Protein AF-A0A7W0YX20-F1 (afdb_monomer)

Sequence (163 aa):
MKLPGIGRGKADANADQRLIEAAELESAAVGKGRPTPKRRDAEGRRSGPPPPPPTTRKEAYRRMRETQASGRKDTRAAASMGVEAALPRRDQGPARRLVRNIVDSRRNIGSVFLLIAALVLIGYFIPDSRVRSYTVLLWMAFFVAIIVDSFFLGRRIKKTVAE

Secondary structure (DSSP, 8-state):
-PPPP----HHHHHHHHHHHHHHHHHHHTTSS-SPPPPHHHHHTTS-SSPPPPPSSHHHHHHHHHHHHHHHHHHHHHHHHTT-GGGS-TTT-SHHHHHHHHHHHTSTTHHHHHHHHHHHHHHHHH---HHHHHHHHHHHHHHHHHHHHHHHHHHHHHHHHHH-

Foldseek 3Di:
DDDDDDDDDPVVVVVVVVVVVVVVVVVVCPDVNDDPPDPVVVVVPPDDDDDPPPPDPVSVVVVVVVVVVVVVVVLVVCVVVVPLVSDDPVCHDDLSVVVCCLVVVPPPPVVVVVVLVVQLVVLVPDPDPVSPVVSVVSVVVVVVVVVVVVVVSVVVSVVVVVD

pLDDT: mean 74.43, std 12.89, range [42.28, 94.88]

Mean predicted aligned error: 18.65 Å

Solvent-accessible surface area (backbone atoms only — not comparable to full-atom values): 9712 Å² total; per-residue (Å²): 139,84,86,82,83,85,79,84,58,81,64,58,59,54,51,53,51,52,51,51,52,51,51,49,56,55,57,66,62,64,56,82,79,59,78,77,70,55,67,68,69,60,55,72,69,53,89,64,81,78,78,78,78,65,89,42,76,69,53,42,50,50,52,53,51,52,53,52,52,48,52,52,50,51,37,50,51,34,35,75,70,62,40,63,88,45,40,58,81,87,69,41,54,73,69,53,46,52,51,46,52,60,55,66,65,50,72,54,57,70,59,53,46,53,53,52,51,49,52,40,54,56,32,67,74,45,98,41,73,68,51,41,52,52,34,52,50,51,53,51,54,50,53,52,50,51,53,53,51,52,51,53,47,54,51,50,51,54,54,67,71,74,106

Structure (mmCIF, N/CA/C/O backbone):
data_AF-A0A7W0YX20-F1
#
_entry.id   AF-A0A7W0YX20-F1
#
loop_
_atom_site.group_PDB
_atom_site.id
_atom_site.type_symbol
_atom_site.label_atom_id
_atom_site.label_alt_id
_atom_site.label_comp_id
_atom_site.label_asym_id
_atom_site.label_entity_id
_atom_site.label_seq_id
_atom_site.pdbx_PDB_ins_code
_atom_site.Cartn_x
_atom_site.Cartn_y
_atom_site.Cartn_z
_atom_site.occupancy
_atom_site.B_iso_or_equiv
_atom_site.auth_seq_id
_atom_site.auth_comp_id
_atom_site.auth_asym_id
_atom_site.auth_atom_id
_atom_site.pdbx_PDB_model_num
ATOM 1 N N . MET A 1 1 ? -67.780 -14.409 -16.615 1.00 46.28 1 MET A N 1
ATOM 2 C CA . MET A 1 1 ? -66.769 -15.322 -16.037 1.00 46.28 1 MET A CA 1
ATOM 3 C C . MET A 1 1 ? -66.732 -15.052 -14.536 1.00 46.28 1 MET A C 1
ATOM 5 O O . MET A 1 1 ? -66.372 -13.952 -14.145 1.00 46.28 1 MET A O 1
ATOM 9 N N . LYS A 1 2 ? -67.289 -15.955 -13.720 1.00 42.28 2 LYS A N 1
ATOM 10 C CA . LYS A 1 2 ? -67.599 -15.743 -12.294 1.00 42.28 2 LYS A CA 1
ATOM 11 C C . LYS A 1 2 ? -66.522 -16.457 -11.468 1.00 42.28 2 LYS A C 1
ATOM 13 O O . LYS A 1 2 ? -66.359 -17.661 -11.623 1.00 42.28 2 LYS A O 1
ATOM 18 N N . LEU A 1 3 ? -65.749 -15.709 -10.680 1.00 47.06 3 LEU A N 1
ATOM 19 C CA . LEU A 1 3 ? -64.695 -16.246 -9.808 1.00 47.06 3 LEU A CA 1
ATOM 20 C C . LEU A 1 3 ? -65.332 -17.034 -8.644 1.00 47.06 3 LEU A C 1
ATOM 22 O O . LEU A 1 3 ? -66.280 -16.521 -8.042 1.00 47.06 3 LEU A O 1
ATOM 26 N N . PRO A 1 4 ? -64.860 -18.251 -8.317 1.00 47.72 4 PRO A N 1
ATOM 27 C CA . PRO A 1 4 ? -65.372 -19.013 -7.186 1.00 47.72 4 PRO A CA 1
ATOM 28 C C . PRO A 1 4 ? -64.740 -18.540 -5.870 1.00 47.72 4 PRO A C 1
ATOM 30 O O . PRO A 1 4 ? -63.555 -18.213 -5.804 1.00 47.72 4 PRO A O 1
ATOM 33 N N . GLY A 1 5 ? -65.570 -18.487 -4.828 1.00 47.62 5 GLY A N 1
ATOM 34 C CA . GLY A 1 5 ? -65.198 -18.063 -3.483 1.00 47.62 5 GLY A CA 1
ATOM 35 C C . GLY A 1 5 ? -64.267 -19.053 -2.782 1.00 47.62 5 GLY A C 1
ATOM 36 O O . GLY A 1 5 ? -64.452 -20.267 -2.850 1.00 47.62 5 GLY A O 1
ATOM 37 N N . ILE A 1 6 ? -63.275 -18.503 -2.086 1.00 53.25 6 ILE A N 1
ATOM 38 C CA . ILE A 1 6 ? -62.315 -19.231 -1.257 1.00 53.25 6 ILE A CA 1
ATOM 39 C C . ILE A 1 6 ? -62.992 -19.549 0.082 1.00 53.25 6 ILE A C 1
ATOM 41 O O . ILE A 1 6 ? -63.188 -18.661 0.912 1.00 53.25 6 ILE A O 1
ATOM 45 N N . GLY A 1 7 ? -63.361 -20.811 0.292 1.00 50.72 7 GLY A N 1
ATOM 46 C CA . GLY A 1 7 ? -63.755 -21.315 1.605 1.00 50.72 7 GLY A CA 1
ATOM 47 C C . GLY A 1 7 ? -62.513 -21.606 2.443 1.00 50.72 7 GLY A C 1
ATOM 48 O O . GLY A 1 7 ? -61.806 -22.568 2.158 1.00 50.72 7 GLY A O 1
ATOM 49 N N . ARG A 1 8 ? -62.247 -20.783 3.467 1.00 53.03 8 ARG A N 1
ATOM 50 C CA . ARG A 1 8 ? -61.303 -21.126 4.545 1.00 53.03 8 ARG A CA 1
ATOM 51 C C . ARG A 1 8 ? -61.896 -22.263 5.370 1.00 53.03 8 ARG A C 1
ATOM 53 O O . ARG A 1 8 ? -63.044 -22.174 5.810 1.00 53.03 8 ARG A O 1
ATOM 60 N N . GLY A 1 9 ? -61.151 -23.349 5.508 1.00 52.91 9 GLY A N 1
ATOM 61 C CA . GLY A 1 9 ? -61.584 -24.536 6.223 1.00 52.91 9 GLY A CA 1
ATOM 62 C C . GLY A 1 9 ? -61.454 -24.352 7.735 1.00 52.91 9 GLY A C 1
ATOM 63 O O . GLY A 1 9 ? -60.806 -23.451 8.253 1.00 52.91 9 GLY A O 1
ATOM 64 N N . LYS A 1 10 ? -62.069 -25.253 8.500 1.00 53.91 10 LYS A N 1
ATOM 65 C CA . LYS A 1 10 ? -61.862 -25.331 9.960 1.00 53.91 10 LYS A CA 1
ATOM 66 C C . LYS A 1 10 ? -60.477 -25.893 10.344 1.00 53.91 10 LYS A C 1
ATOM 68 O O . LYS A 1 10 ? -60.145 -25.937 11.528 1.00 53.91 10 LYS A O 1
ATOM 73 N N . ALA A 1 11 ? -59.690 -26.356 9.370 1.00 56.50 11 ALA A N 1
ATOM 74 C CA . ALA A 1 11 ? -58.382 -26.977 9.588 1.00 56.50 11 ALA A CA 1
ATOM 75 C C . ALA A 1 11 ? -57.264 -25.931 9.742 1.00 56.50 11 ALA A C 1
ATOM 77 O O . ALA A 1 11 ? -56.411 -26.067 10.615 1.00 56.50 11 ALA A O 1
ATOM 78 N N . ASP A 1 12 ? -57.326 -24.861 8.954 1.00 58.03 12 ASP A N 1
ATOM 79 C CA . ASP A 1 12 ? -56.435 -23.699 8.970 1.00 58.03 12 ASP A CA 1
ATOM 80 C C . ASP A 1 12 ? -56.573 -22.900 10.276 1.00 58.03 12 ASP A C 1
ATOM 82 O O . ASP A 1 12 ? -55.570 -22.563 10.896 1.00 58.03 12 ASP A O 1
ATOM 86 N N . ALA A 1 13 ? -57.799 -22.751 10.791 1.00 60.16 13 ALA A N 1
ATOM 87 C CA . ALA A 1 13 ? -58.034 -22.118 12.091 1.00 60.16 13 ALA A CA 1
ATOM 88 C C . ALA A 1 13 ? -57.354 -22.862 13.258 1.00 60.16 13 ALA A C 1
ATOM 90 O O . ALA A 1 13 ? -56.830 -22.228 14.165 1.00 60.16 13 ALA A O 1
ATOM 91 N N . ASN A 1 14 ? -57.311 -24.201 13.228 1.00 64.31 14 ASN A N 1
ATOM 92 C CA . ASN A 1 14 ? -56.636 -24.996 14.262 1.00 64.31 14 ASN A CA 1
ATOM 93 C C . ASN A 1 14 ? -55.106 -24.939 14.148 1.00 64.31 14 ASN A C 1
ATOM 95 O O . ASN A 1 14 ? -54.415 -25.062 15.158 1.00 64.31 14 ASN A O 1
ATOM 99 N N . ALA A 1 15 ? -54.570 -24.785 12.935 1.00 64.88 15 ALA A N 1
ATOM 100 C CA . ALA A 1 15 ? -53.136 -24.633 12.720 1.00 64.88 15 ALA A CA 1
ATOM 101 C C . ALA A 1 15 ? -52.654 -23.271 13.233 1.00 64.88 15 ALA A C 1
ATOM 103 O O . ALA A 1 15 ? -51.691 -23.218 13.995 1.00 64.88 15 ALA A O 1
ATOM 104 N N . ASP A 1 16 ? -53.386 -22.204 12.914 1.00 65.38 16 ASP A N 1
ATOM 105 C CA . ASP A 1 16 ? -53.094 -20.856 13.404 1.00 65.38 16 ASP A CA 1
ATOM 106 C C . ASP A 1 16 ? -53.181 -20.792 14.933 1.00 65.38 16 ASP A C 1
ATOM 108 O O . ASP A 1 16 ? -52.317 -20.211 15.584 1.00 65.38 16 ASP A O 1
ATOM 112 N N . GLN A 1 17 ? -54.160 -21.477 15.530 1.00 69.56 17 GLN A N 1
ATOM 113 C CA . GLN A 1 17 ? -54.328 -21.522 16.983 1.00 69.56 17 GLN A CA 1
ATOM 114 C C . GLN A 1 17 ? -53.176 -22.252 17.689 1.00 69.56 17 GLN A C 1
ATOM 116 O O . GLN A 1 17 ? -52.715 -21.795 18.730 1.00 69.56 17 GLN A O 1
ATOM 121 N N . ARG A 1 18 ? -52.632 -23.315 17.081 1.00 68.00 18 ARG A N 1
ATOM 122 C CA . ARG A 1 18 ? -51.435 -24.017 17.582 1.00 68.00 18 ARG A CA 1
ATOM 123 C C . ARG A 1 18 ? -50.156 -23.197 17.430 1.00 68.00 18 ARG A C 1
ATOM 125 O O . ARG A 1 18 ? -49.266 -23.311 18.265 1.00 68.00 18 ARG A O 1
ATOM 132 N N . LEU A 1 19 ? -50.049 -22.385 16.377 1.00 69.69 19 LEU A N 1
ATOM 133 C CA . LEU A 1 19 ? -48.916 -21.476 16.179 1.00 69.69 19 LEU A CA 1
ATOM 134 C C . LEU A 1 19 ? -48.952 -20.314 17.175 1.00 69.69 19 LEU A C 1
ATOM 136 O O . LEU A 1 19 ? -47.908 -19.929 17.695 1.00 69.69 19 LEU A O 1
ATOM 140 N N . ILE A 1 20 ? -50.144 -19.797 17.477 1.00 69.38 20 ILE A N 1
ATOM 141 C CA . ILE A 1 20 ? -50.350 -18.768 18.501 1.00 69.38 20 ILE A CA 1
ATOM 142 C C . ILE A 1 20 ? -50.032 -19.336 19.888 1.00 69.38 20 ILE A C 1
ATOM 144 O O . ILE A 1 20 ? -49.287 -18.709 20.630 1.00 69.38 20 ILE A O 1
ATOM 148 N N . GLU A 1 21 ? -50.491 -20.548 20.206 1.00 66.44 21 GLU A N 1
ATOM 149 C CA . GLU A 1 21 ? -50.198 -21.213 21.483 1.00 66.44 21 GLU A CA 1
ATOM 150 C C . GLU A 1 21 ? -48.698 -21.539 21.635 1.00 66.44 21 GLU A C 1
ATOM 152 O O . GLU A 1 21 ? -48.117 -21.328 22.698 1.00 66.44 21 GLU A O 1
ATOM 157 N N . ALA A 1 22 ? -48.023 -21.957 20.557 1.00 64.38 22 ALA A N 1
ATOM 158 C CA . ALA A 1 22 ? -46.573 -22.160 20.550 1.00 64.38 22 ALA A CA 1
ATOM 159 C C . ALA A 1 22 ? -45.789 -20.844 20.722 1.00 64.38 22 ALA A C 1
ATOM 161 O O . ALA A 1 22 ? -44.816 -20.807 21.477 1.00 64.38 22 ALA A O 1
ATOM 162 N N . ALA A 1 23 ? -46.228 -19.758 20.077 1.00 61.94 23 ALA A N 1
ATOM 163 C CA . ALA A 1 23 ? -45.631 -18.431 20.230 1.00 61.94 23 ALA A CA 1
ATOM 164 C C . ALA A 1 23 ? -45.881 -17.841 21.630 1.00 61.94 23 ALA A C 1
ATOM 166 O O . ALA A 1 23 ? -45.018 -17.161 22.188 1.00 61.94 23 ALA A O 1
ATOM 167 N N . GLU A 1 24 ? -47.036 -18.129 22.232 1.00 62.06 24 GLU A N 1
ATOM 168 C CA . GLU A 1 24 ? -47.387 -17.686 23.580 1.00 62.06 24 GLU A CA 1
ATOM 169 C C . GLU A 1 24 ? -46.547 -18.417 24.640 1.00 62.06 24 GLU A C 1
ATOM 171 O O . GLU A 1 24 ? -46.002 -17.764 25.533 1.00 62.06 24 GLU A O 1
ATOM 176 N N . LEU A 1 25 ? -46.304 -19.724 24.477 1.00 60.66 25 LEU A N 1
ATOM 177 C CA . LEU A 1 25 ? -45.375 -20.505 25.310 1.00 60.66 25 LEU A CA 1
ATOM 178 C C . LEU A 1 25 ? -43.917 -20.032 25.179 1.00 60.66 25 LEU A C 1
ATOM 180 O O . LEU A 1 25 ? -43.187 -19.991 26.173 1.00 60.66 25 LEU A O 1
ATOM 184 N N . GLU A 1 26 ? -43.494 -19.626 23.980 1.00 60.56 26 GLU A N 1
ATOM 185 C CA . GLU A 1 26 ? -42.159 -19.064 23.752 1.00 60.56 26 GLU A CA 1
ATOM 186 C C . GLU A 1 26 ? -42.025 -17.664 24.381 1.00 60.56 26 GLU A C 1
ATOM 188 O O . GLU A 1 26 ? -41.006 -17.350 24.995 1.00 60.56 26 GLU A O 1
ATOM 193 N N . SER A 1 27 ? -43.087 -16.849 24.339 1.00 55.91 27 SER A N 1
ATOM 194 C CA . SER A 1 27 ? -43.134 -15.526 24.979 1.00 55.91 27 SER A CA 1
ATOM 195 C C . SER A 1 27 ? -43.237 -15.593 26.512 1.00 55.91 27 SER A C 1
ATOM 197 O O . SER A 1 27 ? -42.654 -14.757 27.208 1.00 55.91 27 SER A O 1
ATOM 199 N N . ALA A 1 28 ? -43.876 -16.634 27.059 1.00 56.22 28 ALA A N 1
ATOM 200 C CA . ALA A 1 28 ? -43.921 -16.911 28.495 1.00 56.22 28 ALA A CA 1
ATOM 201 C C . ALA A 1 28 ? -42.543 -17.324 29.054 1.00 56.22 28 ALA A C 1
ATOM 203 O O . ALA A 1 28 ? -42.257 -17.105 30.233 1.00 56.22 28 ALA A O 1
ATOM 204 N N . ALA A 1 29 ? -41.646 -17.839 28.203 1.00 54.94 29 ALA A N 1
ATOM 205 C CA . ALA A 1 29 ? -40.251 -18.119 28.547 1.00 54.94 29 ALA A CA 1
ATOM 206 C C . ALA A 1 29 ? -39.336 -16.869 28.529 1.00 54.94 29 ALA A C 1
ATOM 208 O O . ALA A 1 29 ? -38.177 -16.950 28.943 1.00 54.94 29 ALA A O 1
ATOM 209 N N . VAL A 1 30 ? -39.844 -15.693 28.125 1.00 52.19 30 VAL A N 1
ATOM 210 C CA . VAL A 1 30 ? -39.114 -14.403 28.103 1.00 52.19 30 VAL A CA 1
ATOM 211 C C . VAL A 1 30 ? -39.312 -13.602 29.410 1.00 52.19 30 VAL A C 1
ATOM 213 O O . VAL A 1 30 ? -39.082 -12.396 29.489 1.00 52.19 30 VAL A O 1
ATOM 216 N N . GLY A 1 31 ? -39.674 -14.256 30.516 1.00 56.25 31 GLY A N 1
ATOM 217 C CA . GLY A 1 31 ? -39.527 -13.667 31.852 1.00 56.25 31 GLY A CA 1
ATOM 218 C C . GLY A 1 31 ? -38.043 -13.546 32.215 1.00 56.25 31 GLY A C 1
ATOM 219 O O . GLY A 1 31 ? -37.372 -14.567 32.228 1.00 56.25 31 GLY A O 1
ATOM 220 N N . LYS A 1 32 ? -37.532 -12.321 32.475 1.00 52.16 32 LYS A N 1
ATOM 221 C CA . LYS A 1 32 ? -36.137 -11.959 32.873 1.00 52.16 32 LYS A CA 1
ATOM 222 C C . LYS A 1 32 ? -35.184 -13.169 32.970 1.00 52.16 32 LYS A C 1
ATOM 224 O O . LYS A 1 32 ? -34.824 -13.625 34.054 1.00 52.16 32 LYS A O 1
ATOM 229 N N . GLY A 1 33 ? -34.804 -13.688 31.801 1.00 57.47 33 GLY A N 1
ATOM 230 C CA . GLY A 1 33 ? -34.320 -15.059 31.594 1.00 57.47 33 GLY A CA 1
ATOM 231 C C . GLY A 1 33 ? -32.852 -15.297 31.928 1.00 57.47 33 GLY A C 1
ATOM 232 O O . GLY A 1 33 ? -32.133 -15.969 31.190 1.00 57.47 33 GLY A O 1
ATOM 233 N N . ARG A 1 34 ? -32.371 -14.748 33.041 1.00 60.03 34 ARG A N 1
ATOM 234 C CA . ARG A 1 34 ? -31.145 -15.243 33.664 1.00 60.03 34 ARG A CA 1
ATOM 235 C C . ARG A 1 34 ? -31.222 -14.956 35.159 1.00 60.03 34 ARG A C 1
ATOM 237 O O . ARG A 1 34 ? -31.391 -13.791 35.523 1.00 60.03 34 ARG A O 1
ATOM 244 N N . PRO A 1 35 ? -31.049 -15.964 36.032 1.00 74.44 35 PRO A N 1
ATOM 245 C CA . PRO A 1 35 ? -30.726 -15.702 37.425 1.00 74.44 35 PRO A CA 1
ATOM 246 C C . PRO A 1 35 ? -29.573 -14.702 37.450 1.00 74.44 35 PRO A C 1
ATOM 248 O O . PRO A 1 35 ? -28.568 -14.914 36.760 1.00 74.44 35 PRO A O 1
ATOM 251 N N . THR A 1 36 ? -29.709 -13.608 38.206 1.00 67.19 36 THR A N 1
ATOM 252 C CA . THR A 1 36 ? -28.543 -12.785 38.535 1.00 67.19 36 THR A CA 1
ATOM 253 C C . THR A 1 36 ? -27.477 -13.747 39.043 1.00 67.19 36 THR A C 1
ATOM 255 O O . THR A 1 36 ? -27.784 -14.518 39.961 1.00 67.19 36 THR A O 1
ATOM 258 N N . PRO A 1 37 ? -26.290 -13.795 38.409 1.00 71.31 37 PRO A N 1
ATOM 259 C CA . PRO A 1 37 ? -25.300 -14.812 38.710 1.00 71.31 37 PRO A CA 1
ATOM 260 C C . PRO A 1 37 ? -25.074 -14.850 40.216 1.00 71.31 37 PRO A C 1
ATOM 262 O O . PRO A 1 37 ? -24.912 -13.810 40.862 1.00 71.31 37 PRO A O 1
ATOM 265 N N . LYS A 1 38 ? -25.154 -16.058 40.777 1.00 70.12 38 LYS A N 1
ATOM 266 C CA . LYS A 1 38 ? -25.040 -16.286 42.213 1.00 70.12 38 LYS A CA 1
ATOM 267 C C . LYS A 1 38 ? -23.734 -15.645 42.672 1.00 70.12 38 LYS A C 1
ATOM 269 O O . LYS A 1 38 ? -22.720 -15.779 41.995 1.00 70.12 38 LYS A O 1
ATOM 274 N N . ARG A 1 39 ? -23.749 -14.932 43.803 1.00 69.81 39 ARG A N 1
ATOM 275 C CA . ARG A 1 39 ? -22.627 -14.103 44.294 1.00 69.81 39 ARG A CA 1
ATOM 276 C C . ARG A 1 39 ? -21.246 -14.777 44.161 1.00 69.81 39 ARG A C 1
ATOM 278 O O . ARG A 1 39 ? -20.291 -14.134 43.743 1.00 69.81 39 ARG A O 1
ATOM 285 N N . ARG A 1 40 ? -21.184 -16.091 44.400 1.00 66.69 40 ARG A N 1
ATOM 286 C CA . ARG A 1 40 ? -19.997 -16.948 44.240 1.00 66.69 40 ARG A CA 1
ATOM 287 C C . ARG A 1 40 ? -19.423 -16.981 42.812 1.00 66.69 40 ARG A C 1
ATOM 289 O O . ARG A 1 40 ? -18.209 -16.929 42.649 1.00 66.69 40 ARG A O 1
ATOM 296 N N . ASP A 1 41 ? -20.274 -17.027 41.791 1.00 67.88 41 ASP A N 1
ATOM 297 C CA . ASP A 1 41 ? -19.869 -17.074 40.378 1.00 67.88 41 ASP A CA 1
ATOM 298 C C . ASP A 1 41 ? -19.412 -15.700 39.864 1.00 67.88 41 ASP A C 1
ATOM 300 O O . ASP A 1 41 ? -18.613 -15.608 38.931 1.00 67.88 41 ASP A O 1
ATOM 304 N N . ALA A 1 42 ? -19.898 -14.619 40.486 1.00 62.50 42 ALA A N 1
ATOM 305 C CA . ALA A 1 42 ? -19.452 -13.254 40.214 1.00 62.50 42 ALA A CA 1
ATOM 306 C C . ALA A 1 42 ? -18.130 -12.915 40.930 1.00 62.50 42 ALA A C 1
ATOM 308 O O . ALA A 1 42 ? -17.292 -12.206 40.372 1.00 62.50 42 ALA A O 1
ATOM 309 N N . GLU A 1 43 ? -17.920 -13.434 42.144 1.00 63.66 43 GLU A N 1
ATOM 310 C CA . GLU A 1 43 ? -16.687 -13.244 42.919 1.00 63.66 43 GLU A CA 1
ATOM 311 C C . GLU A 1 43 ? -15.519 -14.077 42.362 1.00 63.66 43 GLU A C 1
ATOM 313 O O . GLU A 1 43 ? -14.407 -13.563 42.270 1.00 63.66 43 GLU A O 1
ATOM 318 N N . GLY A 1 44 ? -15.763 -15.305 41.882 1.00 58.69 44 GLY A N 1
ATOM 319 C CA . GLY A 1 44 ? -14.723 -16.175 41.309 1.00 58.69 44 GLY A CA 1
ATOM 320 C C . GLY A 1 44 ? -14.122 -1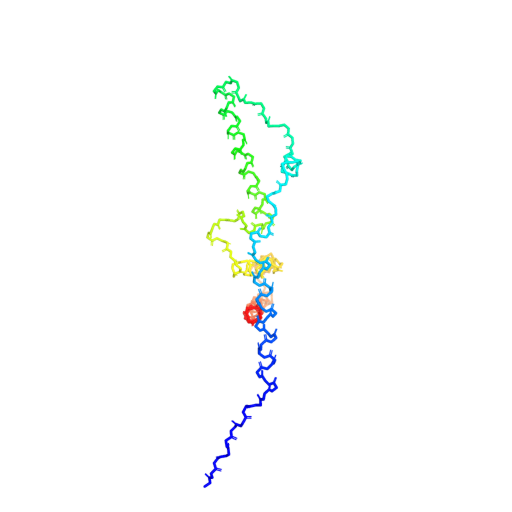5.696 39.979 1.00 58.69 44 GLY A C 1
ATOM 321 O O . GLY A 1 44 ? -13.043 -16.139 39.597 1.00 58.69 44 GLY A O 1
ATOM 322 N N . ARG A 1 45 ? -14.786 -14.767 39.275 1.00 58.56 45 ARG A N 1
ATOM 323 C CA . ARG A 1 45 ? -14.275 -14.150 38.033 1.00 58.56 45 ARG A CA 1
ATOM 324 C C . ARG A 1 45 ? -13.360 -12.951 38.276 1.00 58.56 45 ARG A C 1
ATOM 326 O O . ARG A 1 45 ? -12.824 -12.395 37.319 1.00 58.56 45 ARG A O 1
ATOM 333 N N . ARG A 1 46 ? -13.181 -12.519 39.527 1.00 57.88 46 ARG A N 1
ATOM 334 C CA . ARG A 1 46 ? -12.212 -11.472 39.859 1.00 57.88 46 ARG A CA 1
ATOM 335 C C . ARG A 1 46 ? -10.836 -12.119 39.976 1.00 57.88 46 ARG A C 1
ATOM 337 O O . ARG A 1 46 ? -10.511 -12.720 40.995 1.00 57.88 46 ARG A O 1
ATOM 344 N N . SER A 1 47 ? -10.037 -12.014 38.914 1.00 59.19 47 SER A N 1
ATOM 345 C CA . SER A 1 47 ? -8.620 -12.379 38.953 1.00 59.19 47 SER A CA 1
ATOM 346 C C . SER A 1 47 ? -7.884 -11.495 39.960 1.00 59.19 47 SER A C 1
ATOM 348 O O . SER A 1 47 ? -7.467 -10.386 39.643 1.00 59.19 47 SER A O 1
ATOM 350 N N . GLY A 1 48 ? -7.721 -12.023 41.171 1.00 63.16 48 GLY A N 1
ATOM 351 C CA . GLY A 1 48 ? -6.798 -11.527 42.183 1.00 63.16 48 GLY A CA 1
ATOM 352 C C . GLY A 1 48 ? -7.395 -10.555 43.211 1.00 63.16 48 GLY A C 1
ATOM 353 O O . GLY A 1 48 ? -8.430 -9.925 42.970 1.00 63.16 48 GLY A O 1
ATOM 354 N N . PRO A 1 49 ? -6.734 -10.423 44.379 1.00 68.56 49 PRO A N 1
ATOM 355 C CA . PRO A 1 49 ? -7.032 -9.374 45.345 1.00 68.56 49 PRO A CA 1
ATOM 356 C C . PRO A 1 49 ? -6.966 -7.996 44.671 1.00 68.56 49 PRO A C 1
ATOM 358 O O . PRO A 1 49 ? -6.042 -7.757 43.885 1.00 68.56 49 PRO A O 1
ATOM 361 N N . PRO A 1 50 ? -7.904 -7.074 44.961 1.00 63.91 50 PRO A N 1
ATOM 362 C CA . PRO A 1 50 ? -7.795 -5.709 44.471 1.00 63.91 50 PRO A CA 1
ATOM 363 C C . PRO A 1 50 ? -6.449 -5.133 44.932 1.00 63.91 50 PRO A C 1
ATOM 365 O O . PRO A 1 50 ? -6.070 -5.340 46.090 1.00 63.91 50 PRO A O 1
ATOM 368 N N . PRO A 1 51 ? -5.703 -4.444 44.049 1.00 66.31 51 PRO A N 1
ATOM 369 C CA . PRO A 1 51 ? -4.420 -3.872 44.424 1.00 66.31 51 PRO A CA 1
ATOM 370 C C . PRO A 1 51 ? -4.616 -2.971 45.651 1.00 66.31 51 PRO A C 1
ATOM 372 O O . PRO A 1 51 ? -5.610 -2.238 45.704 1.00 66.31 51 PRO A O 1
ATOM 375 N N . PRO A 1 52 ? -3.700 -3.021 46.638 1.00 72.81 52 PRO A N 1
ATOM 376 C CA . PRO A 1 52 ? -3.864 -2.290 47.887 1.00 72.81 52 PRO A CA 1
ATOM 377 C C . PRO A 1 52 ? -4.093 -0.807 47.583 1.00 72.81 52 PRO A C 1
ATOM 379 O O . PRO A 1 52 ? -3.406 -0.272 46.703 1.00 72.81 52 PRO A O 1
ATOM 382 N N . PRO A 1 53 ? -5.049 -0.136 48.248 1.00 69.69 53 PRO A N 1
ATOM 383 C CA . PRO A 1 53 ? -5.334 1.268 47.986 1.00 69.69 53 PRO A CA 1
ATOM 384 C C . PRO A 1 53 ? -4.048 2.095 48.149 1.00 69.69 53 PRO A C 1
ATOM 386 O O . PRO A 1 53 ? -3.248 1.801 49.040 1.00 69.69 53 PRO A O 1
ATOM 389 N N . PRO A 1 54 ? -3.791 3.081 47.270 1.00 72.94 54 PRO A N 1
ATOM 390 C CA . PRO A 1 54 ? -2.574 3.875 47.346 1.00 72.94 54 PRO A CA 1
ATOM 391 C C . PRO A 1 54 ? -2.541 4.606 48.688 1.00 72.94 54 PRO A C 1
ATOM 393 O O . PRO A 1 54 ? -3.439 5.385 49.002 1.00 72.94 54 PRO A O 1
ATOM 396 N N . THR A 1 55 ? -1.504 4.349 49.478 1.00 76.75 55 THR A N 1
ATOM 397 C CA . THR A 1 55 ? -1.365 4.906 50.831 1.00 76.75 55 THR A CA 1
ATOM 398 C C . THR A 1 55 ? -0.924 6.368 50.795 1.00 76.75 55 THR A C 1
ATOM 400 O O . THR A 1 55 ? -1.090 7.095 51.771 1.00 76.75 55 THR A O 1
ATOM 403 N N . THR A 1 56 ? -0.403 6.835 49.653 1.00 81.44 56 THR A N 1
ATOM 404 C CA . THR A 1 56 ? 0.045 8.217 49.456 1.00 81.44 56 THR A CA 1
ATOM 405 C C . THR A 1 56 ? -0.407 8.796 48.112 1.00 81.44 56 THR A C 1
ATOM 407 O O . THR A 1 56 ? -0.500 8.104 47.095 1.00 81.44 56 THR A O 1
ATOM 410 N N . ARG A 1 57 ? -0.619 10.120 48.068 1.00 77.31 57 ARG A N 1
ATOM 411 C CA . ARG A 1 57 ? -1.003 10.858 46.845 1.00 77.31 57 ARG A CA 1
ATOM 412 C C . ARG A 1 57 ? 0.026 10.699 45.713 1.00 77.31 57 ARG A C 1
ATOM 414 O O . ARG A 1 57 ? -0.341 10.634 44.542 1.00 77.31 57 ARG A O 1
ATOM 421 N N . LYS A 1 58 ? 1.314 10.603 46.067 1.00 79.12 58 LYS A N 1
ATOM 422 C CA . LYS A 1 58 ? 2.434 10.413 45.128 1.00 79.12 58 LYS A CA 1
ATOM 423 C C . LYS A 1 58 ? 2.41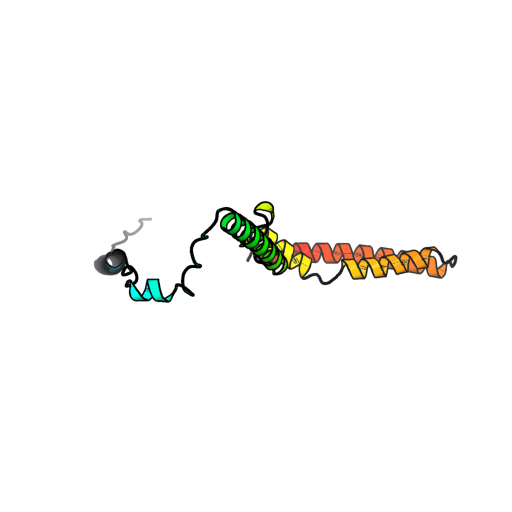7 9.019 44.500 1.00 79.12 58 LYS A C 1
ATOM 425 O O . LYS A 1 58 ? 2.638 8.888 43.298 1.00 79.12 58 LYS A O 1
ATOM 430 N N . GLU A 1 59 ? 2.110 7.995 45.289 1.00 79.25 59 GLU A N 1
ATOM 431 C CA . GLU A 1 59 ? 1.959 6.627 44.796 1.00 79.25 59 GLU A CA 1
ATOM 432 C C . GLU A 1 59 ? 0.714 6.478 43.910 1.00 79.25 59 GLU A C 1
ATOM 434 O O . GLU A 1 59 ? 0.794 5.861 42.849 1.00 79.25 59 GLU A O 1
ATOM 439 N N . ALA A 1 60 ? -0.401 7.126 44.269 1.00 80.75 60 ALA A N 1
ATOM 440 C CA . ALA A 1 60 ? -1.603 7.166 43.434 1.00 80.75 60 ALA A CA 1
ATOM 441 C C . ALA A 1 60 ? -1.316 7.768 42.047 1.00 80.75 60 ALA A C 1
ATOM 443 O O . ALA A 1 60 ? -1.676 7.185 41.023 1.00 80.75 60 ALA A O 1
ATOM 444 N N . TYR A 1 61 ? -0.611 8.904 42.002 1.00 81.75 61 TYR A N 1
ATOM 445 C CA . TYR A 1 61 ? -0.243 9.554 40.742 1.00 81.75 61 TYR A CA 1
ATOM 446 C C . TYR A 1 61 ? 0.728 8.705 39.910 1.00 81.75 61 TYR A C 1
ATOM 448 O O . TYR A 1 61 ? 0.584 8.599 38.690 1.00 81.75 61 TYR A O 1
ATOM 456 N N . ARG A 1 62 ? 1.694 8.046 40.563 1.00 82.88 62 ARG A N 1
ATOM 457 C CA . ARG A 1 62 ? 2.632 7.132 39.902 1.00 82.88 62 ARG A CA 1
ATOM 458 C C . ARG A 1 62 ? 1.905 5.946 39.263 1.00 82.88 62 ARG A C 1
ATOM 460 O O . ARG A 1 62 ? 2.093 5.709 38.072 1.00 82.88 62 ARG A O 1
ATOM 467 N N . ARG A 1 63 ? 1.005 5.282 39.996 1.00 81.00 63 ARG A N 1
ATOM 468 C CA . ARG A 1 63 ? 0.189 4.178 39.462 1.00 81.00 63 ARG A CA 1
ATOM 469 C C . ARG A 1 63 ? -0.748 4.630 38.342 1.00 81.00 63 ARG A C 1
ATOM 471 O O . ARG A 1 63 ? -0.895 3.922 37.350 1.00 81.00 63 ARG A O 1
ATOM 478 N N . MET A 1 64 ? -1.346 5.819 38.444 1.00 82.81 64 MET A N 1
ATOM 479 C CA . MET A 1 64 ? -2.167 6.396 37.369 1.00 82.81 64 MET A CA 1
ATOM 480 C C . MET A 1 64 ? -1.347 6.623 36.090 1.00 82.81 64 MET A C 1
ATOM 482 O O . MET A 1 64 ? -1.820 6.369 34.984 1.00 82.81 64 MET A O 1
ATOM 486 N N . ARG A 1 65 ? -0.103 7.091 36.219 1.00 83.62 65 ARG A N 1
ATOM 487 C CA . ARG A 1 65 ? 0.783 7.307 35.071 1.00 83.62 65 ARG A CA 1
ATOM 488 C C . ARG A 1 65 ? 1.256 5.989 34.458 1.00 83.62 65 ARG A C 1
ATOM 490 O O . ARG A 1 65 ? 1.296 5.879 33.236 1.00 83.62 65 ARG A O 1
ATOM 497 N N . GLU A 1 66 ? 1.581 5.002 35.287 1.00 84.00 66 GLU A N 1
ATOM 498 C CA . GLU A 1 66 ? 1.994 3.662 34.853 1.00 84.00 66 GLU A CA 1
ATOM 499 C C . GLU A 1 66 ? 0.855 2.925 34.132 1.00 84.00 66 GLU A C 1
ATOM 501 O O . GLU A 1 66 ? 1.070 2.421 33.033 1.00 84.00 66 GLU A O 1
ATOM 506 N N . THR A 1 67 ? -0.370 2.963 34.665 1.00 82.56 67 THR A N 1
ATOM 507 C CA . THR A 1 67 ? -1.567 2.375 34.024 1.00 82.56 67 THR A CA 1
ATOM 508 C C . THR A 1 67 ? -1.954 3.076 32.721 1.00 82.56 67 THR A C 1
ATOM 510 O O . THR A 1 67 ? -2.321 2.424 31.745 1.00 82.56 67 THR A O 1
ATOM 513 N N . GLN A 1 68 ? -1.819 4.405 32.643 1.00 82.88 68 GLN A N 1
ATOM 514 C CA . GLN A 1 68 ? -1.991 5.117 31.373 1.00 82.88 68 GLN A CA 1
ATOM 515 C C . GLN A 1 68 ? -0.900 4.764 30.356 1.00 82.88 68 GLN A C 1
ATOM 517 O O . GLN A 1 68 ? -1.176 4.659 29.160 1.00 82.88 68 GLN A O 1
ATOM 522 N N . ALA A 1 69 ? 0.346 4.597 30.804 1.00 82.50 69 ALA A N 1
ATOM 523 C CA . ALA A 1 69 ? 1.452 4.228 29.932 1.00 82.50 69 ALA A CA 1
ATOM 524 C C . ALA A 1 69 ? 1.309 2.792 29.406 1.00 82.50 69 ALA A C 1
ATOM 526 O O . ALA A 1 69 ? 1.548 2.574 28.217 1.00 82.50 69 ALA A O 1
ATOM 527 N N . SER A 1 70 ? 0.893 1.837 30.244 1.00 81.69 70 SER A N 1
ATOM 528 C CA . SER A 1 70 ? 0.613 0.461 29.819 1.00 81.69 70 SER A CA 1
ATOM 529 C C . SER A 1 70 ? -0.576 0.412 28.862 1.00 81.69 70 SER A C 1
ATOM 531 O O . SER A 1 70 ? -0.426 -0.095 27.757 1.00 81.69 70 SER A O 1
ATOM 533 N N . GLY A 1 71 ? -1.688 1.089 29.174 1.00 80.19 71 GLY A N 1
ATOM 534 C CA . GLY A 1 71 ? -2.859 1.130 28.291 1.00 80.19 71 GLY A CA 1
ATOM 535 C C . GLY A 1 71 ? -2.567 1.715 26.901 1.00 80.19 71 GLY A C 1
ATOM 536 O O . GLY A 1 71 ? -3.127 1.266 25.900 1.00 80.19 71 GLY A O 1
ATOM 537 N N . ARG A 1 72 ? -1.636 2.676 26.794 1.00 80.44 72 ARG A N 1
ATOM 538 C CA . ARG A 1 72 ? -1.149 3.196 25.498 1.00 80.44 72 ARG A CA 1
ATOM 539 C C . ARG A 1 72 ? -0.304 2.183 24.725 1.00 80.44 72 ARG A C 1
ATOM 541 O O . ARG A 1 72 ? -0.336 2.183 23.497 1.00 80.44 72 ARG A O 1
ATOM 548 N N . LYS A 1 73 ? 0.485 1.357 25.414 1.00 80.75 73 LYS A N 1
ATOM 549 C CA . LYS A 1 73 ? 1.258 0.281 24.777 1.00 80.75 73 LYS A CA 1
ATOM 550 C C . LYS A 1 73 ? 0.329 -0.819 24.281 1.00 80.75 73 LYS A C 1
ATOM 552 O O . LYS A 1 73 ? 0.469 -1.231 23.137 1.00 80.75 73 LYS A O 1
ATOM 557 N N . ASP A 1 74 ? -0.658 -1.196 25.085 1.00 80.00 74 ASP A N 1
ATOM 558 C CA . ASP A 1 74 ? -1.619 -2.249 24.751 1.00 80.00 74 ASP A CA 1
ATOM 559 C C . ASP A 1 74 ? -2.516 -1.835 23.583 1.00 80.00 74 ASP A C 1
ATOM 561 O O . ASP A 1 74 ? -2.719 -2.609 22.655 1.00 80.00 74 ASP A O 1
ATOM 565 N N . THR A 1 75 ? -2.982 -0.582 23.558 1.00 75.62 75 THR A N 1
ATOM 566 C CA . THR A 1 75 ? -3.735 -0.043 22.410 1.00 75.62 75 THR A CA 1
ATOM 567 C C . THR A 1 75 ? -2.892 0.023 21.141 1.00 75.62 75 THR A C 1
ATOM 569 O O . THR A 1 75 ? -3.392 -0.312 20.070 1.00 75.62 75 THR A O 1
ATOM 572 N N . ARG A 1 76 ? -1.606 0.388 21.231 1.00 78.62 76 ARG A N 1
ATOM 573 C CA . ARG A 1 76 ? -0.687 0.345 20.079 1.00 78.62 76 ARG A CA 1
ATOM 574 C C . ARG A 1 76 ? -0.433 -1.080 19.597 1.00 78.62 76 ARG A C 1
ATOM 576 O O . ARG A 1 76 ? -0.486 -1.314 18.396 1.00 78.62 76 ARG A O 1
ATOM 583 N N . ALA A 1 77 ? -0.204 -2.017 20.514 1.00 77.81 77 ALA A N 1
ATOM 584 C CA . ALA A 1 77 ? -0.007 -3.427 20.196 1.00 77.81 77 ALA A CA 1
ATOM 585 C C . ALA A 1 77 ? -1.270 -4.033 19.563 1.00 77.81 77 ALA A C 1
ATOM 587 O O . ALA A 1 77 ? -1.197 -4.706 18.538 1.00 77.81 77 ALA A O 1
ATOM 588 N N . ALA A 1 78 ? -2.448 -3.730 20.110 1.00 75.00 78 ALA A N 1
ATOM 589 C CA . ALA A 1 78 ? -3.732 -4.153 19.564 1.00 75.00 78 ALA A CA 1
ATOM 590 C C . ALA A 1 78 ? -4.008 -3.535 18.184 1.00 75.00 78 ALA A C 1
ATOM 592 O O . ALA A 1 78 ? -4.487 -4.232 17.291 1.00 75.00 78 ALA A O 1
ATOM 593 N N . ALA A 1 79 ? -3.641 -2.269 17.972 1.00 73.75 79 ALA A N 1
ATOM 594 C CA . ALA A 1 79 ? -3.722 -1.634 16.660 1.00 73.75 79 ALA A CA 1
ATOM 595 C C . ALA A 1 79 ? -2.766 -2.288 15.646 1.00 73.75 79 ALA A C 1
ATOM 597 O O . ALA A 1 79 ? -3.176 -2.537 14.515 1.00 73.75 79 ALA A O 1
ATOM 598 N N . SER A 1 80 ? -1.534 -2.638 16.044 1.00 72.69 80 SER A N 1
ATOM 599 C CA . SER A 1 80 ? -0.594 -3.365 15.174 1.00 72.69 80 SER A CA 1
ATOM 600 C C . SER A 1 80 ? -1.021 -4.806 14.889 1.00 72.69 80 SER A C 1
ATOM 602 O O . SER A 1 80 ? -0.741 -5.319 13.814 1.00 72.69 80 SER A O 1
ATOM 604 N N . MET A 1 81 ? -1.740 -5.443 15.817 1.00 74.69 81 MET A N 1
ATOM 605 C CA . MET A 1 81 ? -2.366 -6.755 15.613 1.00 74.69 81 MET A CA 1
ATOM 606 C C . MET A 1 81 ? -3.645 -6.675 14.758 1.00 74.69 81 MET A C 1
ATOM 608 O O . MET A 1 81 ? -4.258 -7.700 14.476 1.00 74.69 81 MET A O 1
ATOM 612 N N . GLY A 1 82 ? -4.068 -5.474 14.346 1.00 67.25 82 GLY A N 1
ATOM 613 C CA . GLY A 1 82 ? -5.242 -5.275 13.496 1.00 67.25 82 GLY A CA 1
ATOM 614 C C . GLY A 1 82 ? -6.584 -5.404 14.223 1.00 67.25 82 GLY A C 1
ATOM 615 O O . GLY A 1 82 ? -7.614 -5.573 13.569 1.00 67.25 82 GLY A O 1
ATOM 616 N N . VAL A 1 83 ? -6.605 -5.315 15.558 1.00 75.19 83 VAL A N 1
ATOM 617 C CA . VAL A 1 83 ? -7.840 -5.377 16.352 1.00 75.19 83 VAL A CA 1
ATOM 618 C C . VAL A 1 83 ? -8.692 -4.143 16.065 1.00 75.19 83 VAL A C 1
ATOM 620 O O . VAL A 1 83 ? -8.304 -3.017 16.374 1.00 75.19 83 VAL A O 1
ATOM 623 N N . GLU A 1 84 ? -9.885 -4.359 15.507 1.00 69.69 84 GLU A N 1
ATOM 624 C CA . GLU A 1 84 ? -10.772 -3.299 15.008 1.00 69.69 84 GLU A CA 1
ATOM 625 C C . GLU A 1 84 ? -11.127 -2.263 16.087 1.00 69.69 84 GLU A C 1
ATOM 627 O O . GLU A 1 84 ? -11.111 -1.065 15.827 1.00 69.69 84 GLU A O 1
ATOM 632 N N . ALA A 1 85 ? -11.328 -2.707 17.330 1.00 73.31 85 ALA A N 1
ATOM 633 C CA . ALA A 1 85 ? -11.636 -1.839 18.468 1.00 73.31 85 ALA A CA 1
ATOM 634 C C . ALA A 1 85 ? -10.479 -0.912 18.891 1.00 73.31 85 ALA A C 1
ATOM 636 O O . ALA A 1 85 ? -10.720 0.118 19.518 1.00 73.31 85 ALA A O 1
ATOM 637 N N . ALA A 1 86 ? -9.232 -1.262 18.560 1.00 73.75 86 ALA A N 1
ATOM 638 C CA . ALA A 1 86 ? -8.045 -0.485 18.918 1.00 73.75 86 ALA A CA 1
ATOM 639 C C . ALA A 1 86 ? -7.651 0.548 17.849 1.00 73.75 86 ALA A C 1
ATOM 641 O O . ALA A 1 86 ? -6.809 1.412 18.103 1.00 73.75 86 ALA A O 1
ATOM 642 N N . LEU A 1 87 ? -8.256 0.486 16.657 1.00 76.62 87 LEU A N 1
ATOM 643 C CA . LEU A 1 87 ? -8.050 1.486 15.613 1.00 76.62 87 LEU A CA 1
ATOM 644 C C . LEU A 1 87 ? -8.736 2.813 15.972 1.00 76.62 87 LEU A C 1
ATOM 646 O O . LEU A 1 87 ? -9.735 2.816 16.689 1.00 76.62 87 LEU A O 1
ATOM 650 N N . PRO A 1 88 ? -8.259 3.961 15.462 1.00 78.06 88 PRO A N 1
ATOM 651 C CA . PRO A 1 88 ? -8.977 5.227 15.589 1.00 78.06 88 PRO A CA 1
ATOM 652 C C . PRO A 1 88 ? -10.399 5.109 15.028 1.00 78.06 88 PRO A C 1
ATOM 654 O O . PRO A 1 88 ? -10.570 4.519 13.967 1.00 78.06 88 PRO A O 1
ATOM 657 N N . ARG A 1 89 ? -11.406 5.735 15.660 1.00 75.31 89 ARG A N 1
ATOM 658 C CA . ARG A 1 89 ? -12.823 5.684 15.213 1.00 75.31 89 ARG A CA 1
ATOM 659 C C . ARG A 1 89 ? -13.024 6.013 13.729 1.00 75.31 89 ARG A C 1
ATOM 661 O O . ARG A 1 89 ? -13.951 5.506 13.115 1.00 75.31 89 ARG A O 1
ATOM 668 N N . ARG A 1 90 ? -12.146 6.836 13.147 1.00 75.94 90 ARG A N 1
ATOM 669 C CA . ARG A 1 90 ? -12.143 7.141 11.709 1.00 75.94 90 ARG A CA 1
ATOM 670 C C . ARG A 1 90 ? -11.824 5.928 10.828 1.00 75.94 90 ARG A C 1
ATOM 672 O O . ARG A 1 90 ? -12.367 5.837 9.742 1.00 75.94 90 ARG A O 1
ATOM 679 N N . ASP A 1 91 ? -10.970 5.014 11.277 1.00 74.19 91 ASP A N 1
ATOM 680 C CA . ASP A 1 91 ? -10.402 3.907 10.491 1.00 74.19 91 ASP A CA 1
ATOM 681 C C . ASP A 1 91 ? -11.049 2.550 10.821 1.00 74.19 91 ASP A C 1
ATOM 683 O O . ASP A 1 91 ? -10.628 1.507 10.308 1.00 74.19 91 ASP A O 1
ATOM 687 N N . GLN A 1 92 ? -12.076 2.577 11.670 1.00 76.62 92 GLN A N 1
ATOM 688 C CA . GLN A 1 92 ? -12.919 1.442 12.025 1.00 76.62 92 GLN A CA 1
ATOM 689 C C . GLN A 1 92 ? -14.005 1.218 10.964 1.00 76.62 92 GLN A C 1
ATOM 691 O O . GLN A 1 92 ? -14.478 2.167 10.334 1.00 76.62 92 GLN A O 1
ATOM 696 N N . GLY A 1 93 ? -14.419 -0.037 10.787 1.00 82.25 93 GLY A N 1
ATOM 697 C CA . GLY A 1 93 ? -15.609 -0.393 10.024 1.00 82.25 93 GLY A CA 1
ATOM 698 C C . GLY A 1 93 ? -15.371 -1.479 8.972 1.00 82.25 93 GLY A C 1
ATOM 699 O O . GLY A 1 93 ? -14.282 -1.559 8.388 1.00 82.25 93 GLY A O 1
ATOM 700 N N . PRO A 1 94 ? -16.421 -2.258 8.649 1.00 79.25 94 PRO A N 1
ATOM 701 C CA . PRO A 1 94 ? -16.319 -3.442 7.797 1.00 79.25 94 PRO A CA 1
ATOM 702 C C . PRO A 1 94 ? -15.819 -3.113 6.385 1.00 79.25 94 PRO A C 1
ATOM 704 O O . PRO A 1 94 ? -14.959 -3.814 5.857 1.00 79.25 94 PRO A O 1
ATOM 707 N N . ALA A 1 95 ? -16.262 -1.994 5.800 1.00 78.06 95 ALA A N 1
ATOM 708 C CA . ALA A 1 95 ? -15.805 -1.553 4.482 1.00 78.06 95 ALA A CA 1
ATOM 709 C C . ALA A 1 95 ? -14.308 -1.188 4.470 1.00 78.06 95 ALA A C 1
ATOM 711 O O . ALA A 1 95 ? -13.564 -1.625 3.593 1.00 78.06 95 ALA A O 1
ATOM 712 N N . ARG A 1 96 ? -13.832 -0.428 5.469 1.00 79.88 96 ARG A N 1
ATOM 713 C CA . ARG A 1 96 ? -12.410 -0.049 5.577 1.00 79.88 96 ARG A CA 1
ATOM 714 C C . ARG A 1 96 ? -11.528 -1.251 5.898 1.00 79.88 96 ARG A C 1
ATOM 716 O O . ARG A 1 96 ? -10.413 -1.325 5.394 1.00 79.88 96 ARG A O 1
ATOM 723 N N . ARG A 1 97 ? -12.027 -2.203 6.691 1.00 79.81 97 ARG A N 1
ATOM 724 C CA . ARG A 1 97 ? -11.361 -3.480 6.964 1.00 79.81 97 ARG A CA 1
ATOM 725 C C . ARG A 1 97 ? -11.237 -4.334 5.708 1.00 79.81 97 ARG A C 1
ATOM 727 O O . ARG A 1 97 ? -10.165 -4.877 5.474 1.00 79.81 97 ARG A O 1
ATOM 734 N N . LEU A 1 98 ? -12.285 -4.423 4.889 1.00 77.81 98 LEU A N 1
ATOM 735 C CA . LEU A 1 98 ? -12.236 -5.139 3.615 1.00 77.81 98 LEU A CA 1
ATOM 736 C C . LEU A 1 98 ? -11.210 -4.504 2.673 1.00 77.81 98 LEU A C 1
ATOM 738 O O . LEU A 1 98 ? -10.358 -5.209 2.144 1.00 77.81 98 LEU A O 1
ATOM 742 N N . VAL A 1 99 ? -11.232 -3.175 2.527 1.00 74.81 99 VAL A N 1
ATOM 743 C CA . VAL A 1 99 ? -10.227 -2.447 1.738 1.00 74.81 99 VAL A CA 1
ATOM 744 C C . VAL A 1 99 ? -8.822 -2.705 2.279 1.00 74.81 99 VAL A C 1
ATOM 746 O O . VAL A 1 99 ? -7.947 -3.072 1.504 1.00 74.81 99 VAL A O 1
ATOM 749 N N . ARG A 1 100 ? -8.609 -2.592 3.597 1.00 78.50 100 ARG A N 1
ATOM 750 C CA . ARG A 1 100 ? -7.311 -2.857 4.233 1.00 78.50 100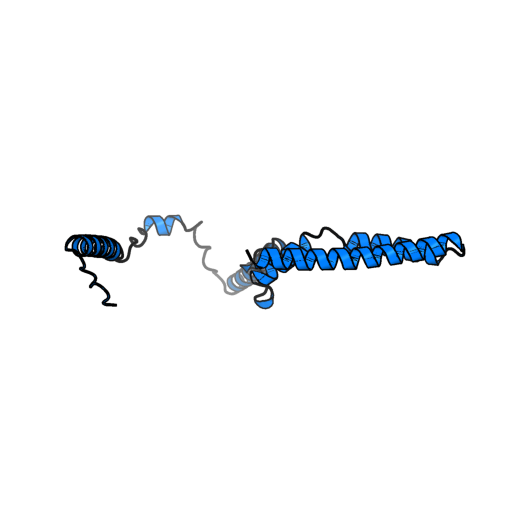 ARG A CA 1
ATOM 751 C C . ARG A 1 100 ? -6.847 -4.284 3.986 1.00 78.50 100 ARG A C 1
ATOM 753 O O . ARG A 1 100 ? -5.737 -4.471 3.530 1.00 78.50 100 ARG A O 1
ATOM 760 N N . ASN A 1 101 ? -7.696 -5.282 4.193 1.00 77.69 101 ASN A N 1
ATOM 761 C CA . ASN A 1 101 ? -7.342 -6.677 3.951 1.00 77.69 101 ASN A CA 1
ATOM 762 C C . ASN A 1 101 ? -7.044 -6.937 2.472 1.00 77.69 101 ASN A C 1
ATOM 764 O O . ASN A 1 101 ? -6.141 -7.701 2.161 1.00 77.69 101 ASN A O 1
ATOM 768 N N . ILE A 1 102 ? -7.770 -6.307 1.549 1.00 73.06 102 ILE A N 1
ATOM 769 C CA . ILE A 1 102 ? -7.532 -6.436 0.107 1.00 73.06 102 ILE A CA 1
ATOM 770 C C . ILE A 1 102 ? -6.218 -5.756 -0.303 1.00 73.06 102 ILE A C 1
ATOM 772 O O . ILE A 1 102 ? -5.494 -6.297 -1.134 1.00 73.06 102 ILE A O 1
ATOM 776 N N . VAL A 1 103 ? -5.892 -4.605 0.284 1.00 65.69 103 VAL A N 1
ATOM 777 C CA . VAL A 1 103 ? -4.653 -3.863 0.012 1.00 65.69 103 VAL A CA 1
ATOM 778 C C . VAL A 1 103 ? -3.447 -4.525 0.690 1.00 65.69 103 VAL A C 1
ATOM 780 O O . VAL A 1 103 ? -2.451 -4.774 0.022 1.00 65.69 103 VAL A O 1
ATOM 783 N N . ASP A 1 104 ? -3.551 -4.902 1.964 1.00 65.75 104 ASP A N 1
ATOM 784 C CA . ASP A 1 104 ? -2.480 -5.543 2.740 1.00 65.75 104 ASP A CA 1
ATOM 785 C C . ASP A 1 104 ? -2.234 -6.997 2.297 1.00 65.75 104 ASP A C 1
ATOM 787 O O . ASP A 1 104 ? -1.107 -7.486 2.362 1.00 65.75 104 ASP A O 1
ATOM 791 N N . SER A 1 105 ? -3.258 -7.706 1.793 1.00 65.62 105 SER A N 1
ATOM 792 C CA . SER A 1 105 ? -3.078 -9.050 1.210 1.00 65.62 105 SER A CA 1
ATOM 793 C C . SER A 1 105 ? -2.405 -9.028 -0.159 1.00 65.62 105 SER A C 1
ATOM 795 O O . SER A 1 105 ? -1.856 -10.053 -0.580 1.00 65.62 105 SER A O 1
ATOM 797 N N . ARG A 1 106 ? -2.377 -7.876 -0.847 1.00 64.75 106 ARG A N 1
ATOM 798 C CA . ARG A 1 106 ? -1.527 -7.682 -2.024 1.00 64.75 106 ARG A CA 1
ATOM 799 C C . ARG A 1 106 ? -0.090 -7.517 -1.564 1.00 64.75 106 ARG A C 1
ATOM 801 O O . ARG A 1 10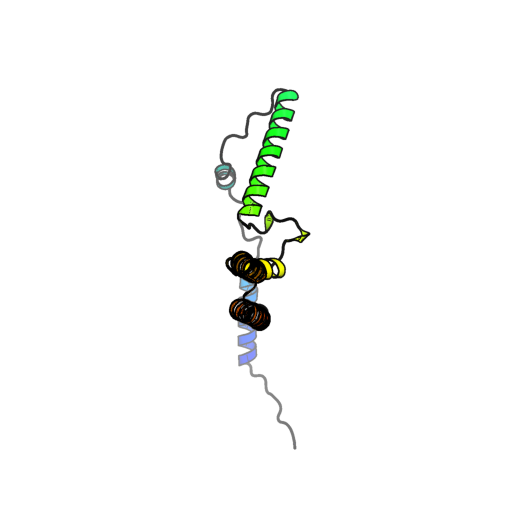6 ? 0.450 -6.417 -1.506 1.00 64.75 106 ARG A O 1
ATOM 808 N N . ARG A 1 107 ? 0.524 -8.659 -1.254 1.00 58.59 107 ARG A N 1
ATOM 809 C CA . ARG A 1 107 ? 1.950 -8.801 -0.972 1.00 58.59 107 ARG A CA 1
ATOM 810 C C . ARG A 1 107 ? 2.761 -7.935 -1.934 1.00 58.59 107 ARG A C 1
ATOM 812 O O . ARG A 1 107 ? 2.881 -8.242 -3.113 1.00 58.59 107 ARG A O 1
ATOM 819 N N . ASN A 1 108 ? 3.308 -6.858 -1.385 1.00 58.81 108 ASN A N 1
ATOM 820 C CA . ASN A 1 108 ? 4.468 -6.132 -1.868 1.00 58.81 108 ASN A CA 1
ATOM 821 C C . ASN A 1 108 ? 4.509 -5.750 -3.364 1.00 58.81 108 ASN A C 1
ATOM 823 O O . ASN A 1 108 ? 5.599 -5.649 -3.922 1.00 58.81 108 ASN A O 1
ATOM 827 N N . ILE A 1 109 ? 3.382 -5.438 -4.020 1.00 60.50 109 ILE A N 1
ATOM 828 C CA . ILE A 1 109 ? 3.432 -4.785 -5.349 1.00 60.50 109 ILE A CA 1
ATOM 829 C C . ILE A 1 109 ? 4.267 -3.501 -5.286 1.00 60.50 109 ILE A C 1
ATOM 831 O O . ILE A 1 109 ? 4.997 -3.207 -6.223 1.00 60.50 109 ILE A O 1
ATOM 835 N N . GLY A 1 110 ? 4.244 -2.790 -4.153 1.00 64.44 110 GLY A N 1
ATOM 836 C CA . GLY A 1 110 ? 5.136 -1.657 -3.908 1.00 64.44 110 GLY A CA 1
ATOM 837 C C . GLY A 1 110 ? 6.625 -2.031 -3.900 1.00 64.44 110 GLY A C 1
ATOM 838 O O . GLY A 1 110 ? 7.431 -1.291 -4.455 1.00 64.44 110 GLY A O 1
ATOM 839 N N . SER A 1 111 ? 7.012 -3.188 -3.344 1.00 71.25 111 SER A N 1
ATOM 840 C CA . SER A 1 111 ? 8.420 -3.618 -3.382 1.00 71.25 111 SER A CA 1
ATOM 841 C C . SER A 1 111 ? 8.830 -4.101 -4.773 1.00 71.25 111 SER A C 1
ATOM 843 O O . SER A 1 111 ? 9.957 -3.859 -5.193 1.00 71.25 111 SER A O 1
ATOM 845 N N . VAL A 1 112 ? 7.923 -4.761 -5.502 1.00 78.44 112 VAL A N 1
ATOM 846 C CA . VAL A 1 112 ? 8.158 -5.179 -6.893 1.00 78.44 112 VAL A CA 1
ATOM 847 C C . VAL A 1 112 ? 8.240 -3.956 -7.808 1.00 78.44 112 VAL A C 1
ATOM 849 O O . VAL A 1 112 ? 9.114 -3.900 -8.667 1.00 78.44 112 VAL A O 1
ATOM 852 N N . PHE A 1 113 ? 7.397 -2.943 -7.586 1.00 84.06 113 PHE A N 1
ATOM 853 C CA . PHE A 1 113 ? 7.461 -1.666 -8.293 1.00 84.06 113 PHE A CA 1
ATOM 854 C C . PHE A 1 113 ? 8.802 -0.977 -8.077 1.00 84.06 113 PHE A C 1
ATOM 856 O O . PHE A 1 113 ? 9.417 -0.565 -9.051 1.00 84.06 113 PHE A O 1
ATOM 863 N N . LEU A 1 114 ? 9.284 -0.893 -6.832 1.00 87.38 114 LEU A N 1
ATOM 864 C CA . LEU A 1 114 ? 10.599 -0.313 -6.547 1.00 87.38 114 LEU A CA 1
ATOM 865 C C . LEU A 1 114 ? 11.725 -1.058 -7.274 1.00 87.38 114 LEU A C 1
ATOM 867 O O . LEU A 1 114 ? 12.608 -0.415 -7.836 1.00 87.38 114 LEU A O 1
ATOM 87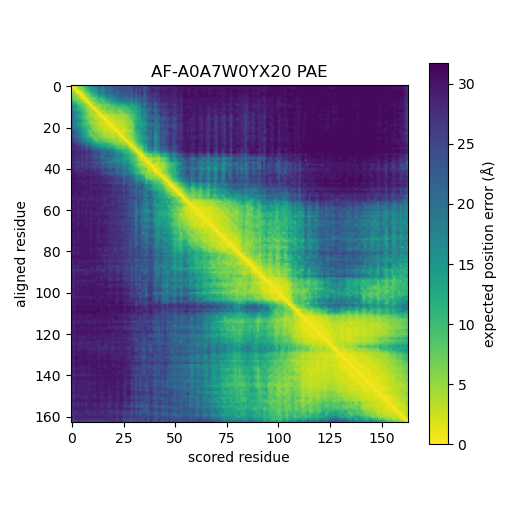1 N N . LEU A 1 115 ? 11.674 -2.393 -7.322 1.00 87.88 115 LEU A N 1
ATOM 872 C CA . LEU A 1 115 ? 12.657 -3.199 -8.049 1.00 87.88 115 LEU A CA 1
ATOM 873 C C . LEU A 1 115 ? 12.615 -2.928 -9.563 1.00 87.88 115 LEU A C 1
ATOM 875 O O . LEU A 1 115 ? 13.652 -2.711 -10.186 1.00 87.88 115 LEU A O 1
ATOM 879 N N . ILE A 1 116 ? 11.418 -2.902 -10.151 1.00 88.94 116 ILE A N 1
ATOM 880 C CA . ILE A 1 116 ? 11.215 -2.622 -11.578 1.00 88.94 116 ILE A CA 1
ATOM 881 C C . ILE A 1 116 ? 11.633 -1.186 -11.921 1.00 88.94 116 ILE A C 1
ATOM 883 O O . ILE A 1 116 ? 12.327 -0.965 -12.911 1.00 88.94 116 ILE A O 1
ATOM 887 N N . ALA A 1 117 ? 11.261 -0.213 -11.090 1.00 90.62 117 ALA A N 1
ATOM 888 C CA . ALA A 1 117 ? 11.639 1.184 -11.254 1.00 90.62 117 ALA A CA 1
ATOM 889 C C . ALA A 1 117 ? 13.161 1.363 -11.185 1.00 90.62 117 ALA A C 1
ATOM 891 O O . ALA A 1 117 ? 13.723 2.091 -12.000 1.00 90.62 117 ALA A O 1
ATOM 892 N N . ALA A 1 118 ? 13.842 0.656 -10.276 1.00 92.50 118 ALA A N 1
ATOM 893 C CA . ALA A 1 118 ? 15.300 0.650 -10.210 1.00 92.50 118 ALA A CA 1
ATOM 894 C C . ALA A 1 118 ? 15.934 0.078 -11.490 1.00 92.50 118 ALA A C 1
ATOM 896 O O . ALA A 1 118 ? 16.873 0.670 -12.014 1.00 92.50 118 ALA A O 1
ATOM 897 N N . LEU A 1 119 ? 15.402 -1.021 -12.041 1.00 91.94 119 LEU A N 1
ATOM 898 C CA . LEU A 1 119 ? 15.881 -1.581 -13.313 1.00 91.94 119 LEU A CA 1
ATOM 899 C C . LEU A 1 119 ? 15.716 -0.600 -14.480 1.00 91.94 119 LEU A C 1
ATOM 901 O O . LEU A 1 119 ? 16.640 -0.429 -15.272 1.00 91.94 119 LEU A O 1
ATOM 905 N N . VAL A 1 120 ? 14.566 0.072 -14.566 1.00 91.94 120 VAL A N 1
ATOM 906 C CA . VAL A 1 120 ? 14.299 1.081 -15.602 1.00 91.94 120 VAL A CA 1
ATOM 907 C C . VAL A 1 120 ? 15.226 2.285 -15.452 1.00 91.94 120 VAL A C 1
ATOM 909 O O . VAL A 1 120 ? 15.756 2.783 -16.444 1.00 91.94 120 VAL A O 1
ATOM 912 N N . LEU A 1 121 ? 15.473 2.719 -14.214 1.00 94.00 121 LEU A N 1
ATOM 913 C CA . LEU A 1 121 ? 16.401 3.803 -13.914 1.00 94.00 121 LEU A CA 1
ATOM 914 C C . LEU A 1 121 ? 17.834 3.448 -14.332 1.00 94.00 121 LEU A C 1
ATOM 916 O O . LEU A 1 121 ? 18.489 4.255 -14.982 1.00 94.00 121 LEU A O 1
ATOM 920 N N . ILE A 1 122 ? 18.311 2.241 -14.014 1.00 93.69 122 ILE A N 1
ATOM 921 C CA . ILE A 1 122 ? 19.636 1.767 -14.446 1.00 93.69 122 ILE A CA 1
ATOM 922 C C . ILE A 1 122 ? 19.704 1.698 -15.978 1.00 93.69 122 ILE A C 1
ATOM 924 O O . ILE A 1 122 ? 20.670 2.176 -16.570 1.00 93.69 122 ILE A O 1
ATOM 928 N N . GLY A 1 123 ? 18.660 1.172 -16.627 1.00 91.56 123 GLY A N 1
ATOM 929 C CA . GLY A 1 123 ? 18.560 1.107 -18.086 1.00 91.56 123 GLY A CA 1
ATOM 930 C C . GLY A 1 123 ? 18.613 2.478 -18.770 1.00 91.56 123 GLY A C 1
ATOM 931 O O . GLY A 1 123 ? 19.107 2.581 -19.890 1.00 91.56 123 GLY A O 1
ATOM 932 N N . TYR A 1 124 ? 18.178 3.546 -18.092 1.00 90.88 124 TYR A N 1
ATOM 933 C CA . TYR A 1 124 ? 18.248 4.916 -18.608 1.00 90.88 124 TYR A CA 1
ATOM 934 C C . TYR A 1 124 ? 19.680 5.468 -18.682 1.00 90.88 124 TYR A C 1
ATOM 936 O O . TYR A 1 124 ? 19.990 6.235 -19.594 1.00 90.88 124 TYR A O 1
ATOM 944 N N . PHE A 1 125 ? 20.560 5.075 -17.755 1.00 93.69 125 PHE A N 1
ATOM 945 C CA . PHE A 1 125 ? 21.952 5.537 -17.728 1.00 93.69 125 PHE A CA 1
ATOM 946 C C . PHE A 1 125 ? 22.847 4.856 -18.771 1.00 93.69 125 PHE A C 1
ATOM 948 O O . PHE A 1 125 ? 23.952 5.334 -19.013 1.00 93.69 125 PHE A O 1
ATOM 955 N N . ILE A 1 126 ? 22.395 3.762 -19.393 1.00 93.25 126 ILE A N 1
ATOM 956 C CA . ILE A 1 126 ? 23.169 3.017 -20.390 1.00 93.25 126 ILE A CA 1
ATOM 957 C C . ILE A 1 126 ? 22.910 3.618 -21.785 1.00 93.25 126 ILE A C 1
ATOM 959 O O . ILE A 1 126 ? 21.794 3.508 -22.298 1.00 93.25 126 ILE A O 1
ATOM 963 N N . PRO A 1 127 ? 23.917 4.223 -22.448 1.00 89.44 127 PRO A N 1
ATOM 964 C CA . PRO A 1 127 ? 23.764 4.846 -23.763 1.00 89.44 127 PRO A CA 1
ATOM 965 C C . PRO A 1 127 ? 23.836 3.811 -24.904 1.00 89.44 127 PRO A C 1
ATOM 967 O O . PRO A 1 127 ? 24.587 3.974 -25.861 1.00 89.44 127 PRO A O 1
ATOM 970 N N . ASP A 1 128 ? 23.051 2.736 -24.810 1.00 94.19 128 ASP A N 1
ATOM 971 C CA . ASP A 1 128 ? 22.882 1.728 -25.864 1.00 94.19 128 ASP A CA 1
ATOM 972 C C . ASP A 1 128 ? 21.437 1.775 -26.390 1.00 94.19 128 ASP A C 1
ATOM 974 O O . ASP A 1 128 ? 20.464 1.714 -25.632 1.00 94.19 128 ASP A O 1
ATOM 978 N N . SER A 1 129 ? 21.290 1.870 -27.713 1.00 91.69 129 SER A N 1
ATOM 979 C CA . SER A 1 129 ? 19.996 1.901 -28.404 1.00 91.69 129 SER A CA 1
ATOM 980 C C . SER A 1 129 ? 19.136 0.657 -28.122 1.00 91.69 129 SER A C 1
ATOM 982 O O . SER A 1 129 ? 17.915 0.763 -27.948 1.00 91.69 129 SER A O 1
ATOM 984 N N . ARG A 1 130 ? 19.758 -0.523 -28.000 1.00 94.31 130 ARG A N 1
ATOM 985 C CA . ARG A 1 130 ? 19.059 -1.781 -27.693 1.00 94.31 130 ARG A CA 1
ATOM 986 C C . ARG A 1 130 ? 18.527 -1.773 -26.264 1.00 94.31 130 ARG A C 1
ATOM 988 O O . ARG A 1 130 ? 17.354 -2.067 -26.042 1.00 94.31 130 ARG A O 1
ATOM 995 N N . VAL A 1 131 ? 19.363 -1.374 -25.306 1.00 93.00 131 VAL A N 1
ATOM 996 C CA . VAL A 1 131 ? 18.997 -1.302 -23.881 1.00 93.00 131 VAL A CA 1
ATOM 997 C C . VAL A 1 131 ? 17.886 -0.282 -23.653 1.00 93.00 131 VAL A C 1
ATOM 999 O O . VAL A 1 131 ? 16.918 -0.577 -22.949 1.00 93.00 131 VAL A O 1
ATOM 1002 N N . ARG A 1 132 ? 17.952 0.882 -24.310 1.00 92.50 132 ARG A N 1
ATOM 1003 C CA . ARG A 1 132 ? 16.888 1.892 -24.249 1.00 92.50 132 ARG A CA 1
ATOM 1004 C C . ARG A 1 132 ? 15.557 1.348 -24.777 1.00 92.50 132 ARG A C 1
ATOM 1006 O O . ARG A 1 132 ? 14.528 1.550 -24.136 1.00 92.50 132 ARG A O 1
ATOM 1013 N N . SER A 1 133 ? 15.575 0.614 -25.891 1.00 93.44 133 SER A N 1
ATOM 1014 C CA . SER A 1 133 ? 14.369 0.004 -26.471 1.00 93.44 133 SER A CA 1
ATOM 1015 C C . SER A 1 133 ? 13.728 -1.018 -25.525 1.00 93.44 133 SER A C 1
ATOM 1017 O O . SER A 1 133 ? 12.523 -0.960 -25.279 1.00 93.44 133 SER A O 1
ATOM 1019 N N . TYR A 1 134 ? 14.530 -1.902 -24.920 1.00 94.88 134 TYR A N 1
ATOM 1020 C CA . TYR A 1 134 ? 14.034 -2.855 -23.921 1.00 94.88 134 TYR A CA 1
ATOM 1021 C C . TYR A 1 134 ? 1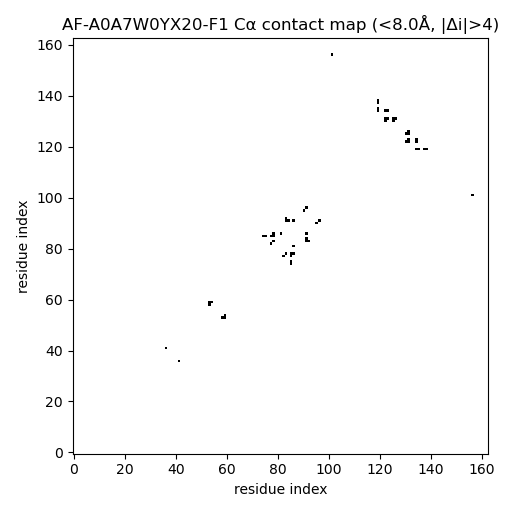3.510 -2.169 -22.660 1.00 94.88 134 TYR A C 1
ATOM 1023 O O . TYR A 1 134 ? 12.483 -2.579 -22.126 1.00 94.88 134 TYR A O 1
ATOM 1031 N N . THR A 1 135 ? 14.169 -1.101 -22.212 1.00 93.38 135 THR A N 1
ATOM 1032 C CA . THR A 1 135 ? 13.747 -0.317 -21.043 1.00 93.38 135 THR A CA 1
ATOM 1033 C C . THR A 1 135 ? 12.367 0.308 -21.261 1.00 93.38 135 THR A C 1
ATOM 1035 O O . THR A 1 135 ? 11.496 0.197 -20.399 1.00 93.38 135 THR A O 1
ATOM 1038 N N . VAL A 1 136 ? 12.135 0.912 -22.432 1.00 92.00 136 VAL A N 1
ATOM 1039 C CA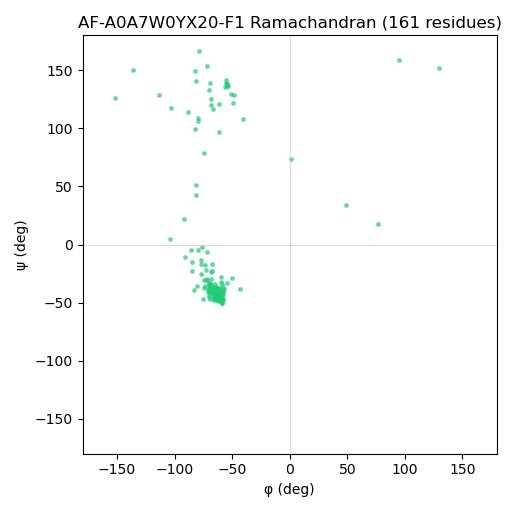 . VAL A 1 136 ? 10.829 1.485 -22.797 1.00 92.00 136 VAL A CA 1
ATOM 1040 C C . VAL A 1 136 ? 9.757 0.400 -22.892 1.00 92.00 136 VAL A C 1
ATOM 1042 O O . VAL A 1 136 ? 8.662 0.582 -22.364 1.00 92.00 136 VAL A O 1
ATOM 1045 N N . LEU A 1 137 ? 10.062 -0.743 -23.514 1.00 94.75 137 LEU A N 1
ATOM 1046 C CA . LEU A 1 137 ? 9.114 -1.852 -23.641 1.00 94.75 137 LEU A CA 1
ATOM 1047 C C . LEU A 1 137 ? 8.735 -2.439 -22.276 1.00 94.75 137 LEU A C 1
ATOM 1049 O O . LEU A 1 137 ? 7.557 -2.676 -22.018 1.00 94.75 137 LEU A O 1
ATOM 1053 N N . LEU A 1 138 ? 9.712 -2.616 -21.386 1.00 92.12 138 LEU A N 1
ATOM 1054 C CA . LEU A 1 138 ? 9.501 -3.078 -20.015 1.00 92.12 138 LEU A CA 1
ATOM 1055 C C . LEU A 1 138 ? 8.619 -2.095 -19.238 1.00 92.12 138 LEU A C 1
ATOM 1057 O O . LEU A 1 138 ? 7.657 -2.511 -18.592 1.00 92.12 138 LEU A O 1
ATOM 1061 N N . TRP A 1 139 ? 8.889 -0.792 -19.354 1.00 92.38 139 TRP A N 1
ATOM 1062 C CA . TRP A 1 139 ? 8.067 0.250 -18.739 1.00 92.38 139 TRP A CA 1
ATOM 1063 C C . TRP A 1 139 ? 6.620 0.225 -19.245 1.00 92.38 139 TRP A C 1
ATOM 1065 O O . TRP A 1 139 ? 5.678 0.302 -18.455 1.00 92.38 139 TRP A O 1
ATOM 1075 N N . MET A 1 140 ? 6.431 0.049 -20.554 1.00 93.69 140 MET A N 1
ATOM 1076 C CA . MET A 1 140 ? 5.105 -0.036 -21.164 1.00 93.69 140 MET A CA 1
ATOM 1077 C C . MET A 1 140 ? 4.355 -1.295 -20.696 1.00 93.69 140 MET A C 1
ATOM 1079 O O . MET A 1 140 ? 3.218 -1.214 -20.231 1.00 93.69 140 MET A O 1
ATOM 1083 N N . ALA A 1 141 ? 5.014 -2.455 -20.721 1.00 92.50 141 ALA A N 1
ATOM 1084 C CA . ALA A 1 141 ? 4.447 -3.711 -20.238 1.00 92.50 141 ALA A CA 1
ATOM 1085 C C . ALA A 1 141 ? 4.030 -3.620 -18.761 1.00 92.50 141 ALA A C 1
ATOM 1087 O O . ALA A 1 141 ? 2.952 -4.084 -18.386 1.00 92.50 141 ALA A O 1
ATOM 1088 N N . PHE A 1 142 ? 4.846 -2.968 -17.931 1.00 89.31 142 PHE A N 1
ATOM 1089 C CA . PHE A 1 142 ? 4.533 -2.742 -16.525 1.00 89.31 142 PHE A CA 1
ATOM 1090 C C . PHE A 1 142 ? 3.293 -1.854 -16.334 1.00 89.31 142 PHE A C 1
ATOM 1092 O O . PHE A 1 142 ? 2.421 -2.171 -15.523 1.00 89.31 142 PHE A O 1
ATOM 1099 N N . PHE A 1 143 ? 3.158 -0.788 -17.127 1.00 90.25 143 PHE A N 1
ATOM 1100 C CA . PHE A 1 143 ? 1.961 0.057 -17.125 1.00 90.25 143 PHE A CA 1
ATOM 1101 C C . PHE A 1 143 ? 0.694 -0.726 -17.484 1.00 90.25 143 PHE A C 1
ATOM 1103 O O . PHE A 1 143 ? -0.320 -0.614 -16.794 1.00 90.25 143 PHE A O 1
ATOM 1110 N N . VAL A 1 144 ? 0.754 -1.558 -18.528 1.00 92.88 144 VAL A N 1
ATOM 1111 C CA . VAL A 1 144 ? -0.372 -2.423 -18.915 1.00 92.88 144 VAL A CA 1
ATOM 1112 C C . VAL A 1 144 ? -0.718 -3.393 -17.787 1.00 92.88 144 VAL A C 1
ATOM 1114 O O . VAL A 1 144 ? -1.891 -3.532 -17.440 1.00 92.88 144 VAL A O 1
ATOM 1117 N N . ALA A 1 145 ? 0.286 -4.014 -17.166 1.00 88.19 145 ALA A N 1
ATOM 1118 C CA . ALA A 1 145 ? 0.078 -4.925 -16.046 1.00 88.19 145 ALA A CA 1
ATOM 1119 C C . ALA A 1 145 ? -0.642 -4.244 -14.867 1.00 88.19 145 ALA A C 1
ATOM 1121 O O . ALA A 1 145 ? -1.583 -4.823 -14.327 1.00 88.19 145 ALA A O 1
ATOM 1122 N N . ILE A 1 146 ? -0.281 -3.000 -14.516 1.00 86.19 146 ILE A N 1
ATOM 1123 C CA . ILE A 1 146 ? -0.978 -2.217 -13.478 1.00 86.19 146 ILE A CA 1
ATOM 1124 C C . ILE A 1 146 ? -2.443 -1.979 -13.840 1.00 86.19 146 ILE A C 1
ATOM 1126 O O . ILE A 1 146 ? -3.315 -2.113 -12.980 1.00 86.19 146 ILE A O 1
ATOM 1130 N N . ILE A 1 147 ? -2.727 -1.596 -15.086 1.00 88.94 147 ILE A N 1
ATOM 1131 C CA . ILE A 1 147 ? -4.098 -1.304 -15.525 1.00 88.94 147 ILE A CA 1
ATOM 1132 C C . ILE A 1 147 ? -4.954 -2.567 -15.422 1.00 88.94 147 ILE A C 1
ATOM 1134 O O . ILE A 1 147 ? -6.043 -2.538 -14.843 1.00 88.94 147 ILE A O 1
ATOM 1138 N N . VAL A 1 148 ? -4.438 -3.683 -15.939 1.00 88.69 148 VAL A N 1
ATOM 1139 C CA . VAL A 1 148 ? -5.105 -4.985 -15.890 1.00 88.69 148 VAL A CA 1
ATOM 1140 C C . VAL A 1 148 ? -5.354 -5.390 -14.440 1.00 88.69 148 VAL A C 1
ATOM 1142 O O . VAL A 1 148 ? -6.488 -5.684 -14.063 1.00 88.69 148 VAL A O 1
ATOM 1145 N N . ASP A 1 149 ? -4.330 -5.335 -13.595 1.00 83.25 149 ASP A N 1
ATOM 1146 C CA . ASP A 1 149 ? -4.448 -5.704 -12.189 1.00 83.25 149 ASP A CA 1
ATOM 1147 C C . ASP A 1 149 ? -5.418 -4.788 -11.414 1.00 83.25 149 ASP A C 1
ATOM 1149 O O . ASP A 1 149 ? -6.223 -5.267 -10.613 1.00 83.25 149 ASP A O 1
ATOM 1153 N N . SER A 1 150 ? -5.438 -3.486 -11.713 1.00 82.06 150 SER A N 1
ATOM 1154 C CA . SER A 1 150 ? -6.408 -2.536 -11.145 1.00 82.06 150 SER A CA 1
ATOM 1155 C C . SER A 1 150 ? -7.843 -2.884 -11.549 1.00 82.06 150 SER A C 1
ATOM 1157 O O . SER A 1 150 ? -8.758 -2.841 -10.721 1.00 82.06 150 SER A O 1
ATOM 1159 N N . PHE A 1 151 ? -8.055 -3.292 -12.802 1.00 86.31 151 PHE A N 1
ATOM 1160 C CA . PHE A 1 151 ? -9.363 -3.727 -13.283 1.00 86.31 151 PHE A CA 1
ATOM 1161 C C . PHE A 1 151 ? -9.824 -5.023 -12.599 1.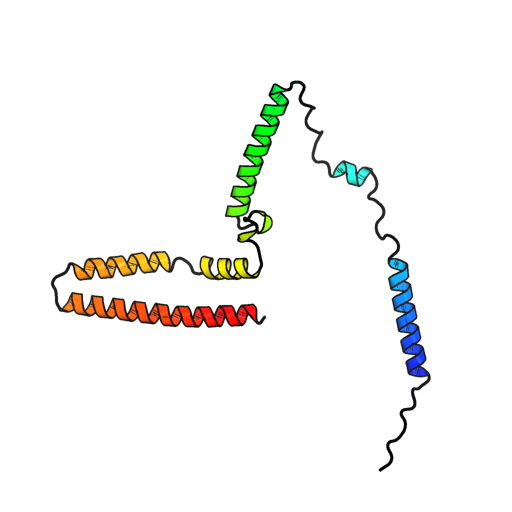00 86.31 151 PHE A C 1
ATOM 1163 O O . PHE A 1 151 ? -10.960 -5.108 -12.113 1.00 86.31 151 PHE A O 1
ATOM 1170 N N . PHE A 1 152 ? -8.938 -6.019 -12.495 1.00 84.69 152 PHE A N 1
ATOM 1171 C CA . PHE A 1 152 ? -9.219 -7.262 -11.775 1.00 84.69 152 PHE A CA 1
ATOM 1172 C C . PHE A 1 152 ? -9.480 -7.012 -10.284 1.00 84.69 152 PHE A C 1
ATOM 1174 O O . PHE A 1 152 ? -10.393 -7.624 -9.721 1.00 84.69 152 PHE A O 1
ATOM 1181 N N . LEU A 1 153 ? -8.761 -6.075 -9.652 1.00 80.81 153 LEU A N 1
ATOM 1182 C CA . LEU A 1 153 ? -9.016 -5.656 -8.272 1.00 80.81 153 LEU A CA 1
ATOM 1183 C C . LEU A 1 153 ? -10.420 -5.093 -8.109 1.00 80.81 153 LEU A C 1
ATOM 1185 O O . LEU A 1 153 ? -11.157 -5.522 -7.223 1.00 80.81 153 LEU A O 1
ATOM 1189 N N . GLY A 1 154 ? -10.795 -4.162 -8.988 1.00 78.06 154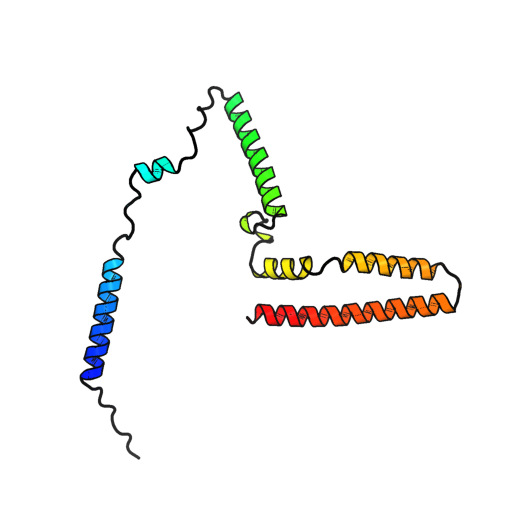 GLY A N 1
ATOM 1190 C CA . GLY A 1 154 ? -12.115 -3.547 -8.982 1.00 78.06 154 GLY A CA 1
ATOM 1191 C C . GLY A 1 154 ? -13.224 -4.588 -9.124 1.00 78.06 154 GLY A C 1
ATOM 1192 O O . GLY A 1 154 ? -14.199 -4.550 -8.372 1.00 78.06 154 GLY A O 1
ATOM 1193 N N . ARG A 1 155 ? -13.063 -5.570 -10.026 1.00 82.81 155 ARG A N 1
ATOM 1194 C CA . ARG A 1 155 ? -14.009 -6.697 -10.142 1.00 82.81 155 ARG A CA 1
ATOM 1195 C C . ARG A 1 155 ? -14.051 -7.554 -8.881 1.00 82.81 155 ARG A C 1
ATOM 1197 O O . ARG A 1 155 ? -15.143 -7.926 -8.459 1.00 82.81 155 ARG A O 1
ATOM 1204 N N . ARG A 1 156 ? -12.900 -7.872 -8.282 1.00 77.81 156 ARG A N 1
ATOM 1205 C CA . ARG A 1 156 ? -12.834 -8.708 -7.076 1.00 77.81 156 ARG A CA 1
ATOM 1206 C C . ARG A 1 156 ? -13.517 -8.029 -5.891 1.00 77.81 156 ARG A C 1
ATOM 1208 O O . ARG A 1 156 ? -14.336 -8.666 -5.246 1.00 77.81 156 ARG A O 1
ATOM 1215 N N . ILE A 1 157 ? -13.260 -6.735 -5.677 1.00 75.38 157 ILE A N 1
ATOM 1216 C CA . ILE A 1 157 ? -13.921 -5.935 -4.635 1.00 75.38 157 ILE A CA 1
ATOM 1217 C C . ILE A 1 157 ? -15.436 -5.924 -4.853 1.00 75.38 157 ILE A C 1
ATOM 1219 O O . ILE A 1 157 ? -16.178 -6.237 -3.930 1.00 75.38 157 ILE A O 1
ATOM 1223 N N . LYS A 1 158 ? -15.907 -5.621 -6.074 1.00 74.81 158 LYS A N 1
ATOM 1224 C CA . LYS A 1 158 ? -17.348 -5.608 -6.386 1.00 74.81 158 LYS A CA 1
ATOM 1225 C C . LYS A 1 158 ? -18.016 -6.957 -6.122 1.00 74.81 158 LYS A C 1
ATOM 1227 O O . LYS A 1 158 ? -19.125 -6.976 -5.609 1.00 74.81 158 LYS A O 1
ATOM 1232 N N . LYS A 1 159 ? -17.344 -8.067 -6.449 1.00 76.19 159 LYS A N 1
ATOM 1233 C CA . LYS A 1 159 ? -17.859 -9.417 -6.185 1.00 76.19 159 LYS A CA 1
ATOM 1234 C C . LYS A 1 159 ? -17.965 -9.699 -4.683 1.00 76.19 159 LYS A C 1
ATOM 1236 O O . LYS A 1 159 ? -18.991 -10.187 -4.250 1.00 76.19 159 LYS A O 1
ATOM 1241 N N . THR A 1 160 ? -16.940 -9.352 -3.905 1.00 72.94 160 THR A N 1
ATOM 1242 C CA . THR A 1 160 ? -16.911 -9.590 -2.450 1.00 72.94 160 THR A CA 1
ATOM 1243 C C . THR A 1 160 ? -17.838 -8.665 -1.656 1.00 72.94 160 THR A C 1
ATOM 1245 O O . THR A 1 160 ? -18.186 -8.994 -0.535 1.00 72.94 160 THR A O 1
ATOM 1248 N N . VAL A 1 161 ? -18.216 -7.503 -2.198 1.00 72.06 161 VAL A N 1
ATOM 1249 C CA . VAL A 1 161 ? -19.194 -6.590 -1.571 1.00 72.06 161 VAL A CA 1
ATOM 1250 C C . VAL A 1 161 ? -20.643 -6.963 -1.916 1.00 72.06 161 VAL A C 1
ATOM 1252 O O . VAL A 1 161 ? -21.557 -6.549 -1.211 1.00 72.06 161 VAL A O 1
ATOM 1255 N N . ALA A 1 162 ? -20.864 -7.682 -3.021 1.00 71.00 162 ALA A N 1
ATOM 1256 C CA . ALA A 1 162 ? -22.192 -8.129 -3.446 1.00 71.00 162 ALA A CA 1
ATOM 1257 C C . ALA A 1 162 ? -22.637 -9.451 -2.787 1.00 71.00 162 ALA A C 1
ATOM 1259 O O . ALA A 1 162 ? -23.814 -9.792 -2.871 1.00 71.00 162 ALA A O 1
ATOM 1260 N N . GLU A 1 163 ? -21.695 -10.176 -2.181 1.00 55.31 163 GLU A N 1
ATOM 1261 C CA . GLU A 1 163 ? -21.923 -11.285 -1.242 1.00 55.31 163 GLU A CA 1
ATOM 1262 C C . GLU A 1 163 ? -22.155 -10.741 0.173 1.00 55.31 163 GLU A C 1
ATOM 1264 O O . GLU A 1 163 ? -23.057 -11.271 0.857 1.00 55.31 163 GLU A O 1
#

Radius of gyration: 33.42 Å; Cα contacts (8 Å, |Δi|>4): 31; chains: 1; bounding box: 91×38×79 Å

Nearest PDB structures (foldseek):
  8pmq-assembly1_9  TM=7.984E-01  e=9.066E+00  Saccharomyces cerevisiae